Protein AF-A0A821Z1K6-F1 (afdb_monomer)

Structure (mmCIF, N/CA/C/O backbone):
data_AF-A0A821Z1K6-F1
#
_entry.id   AF-A0A821Z1K6-F1
#
loop_
_atom_site.group_PDB
_atom_site.id
_atom_site.type_symbol
_atom_site.label_atom_id
_atom_site.label_alt_id
_atom_site.label_comp_id
_atom_site.label_asym_id
_atom_site.label_entity_id
_atom_site.label_seq_id
_atom_site.pdbx_PDB_ins_code
_atom_site.Cartn_x
_atom_site.Cartn_y
_at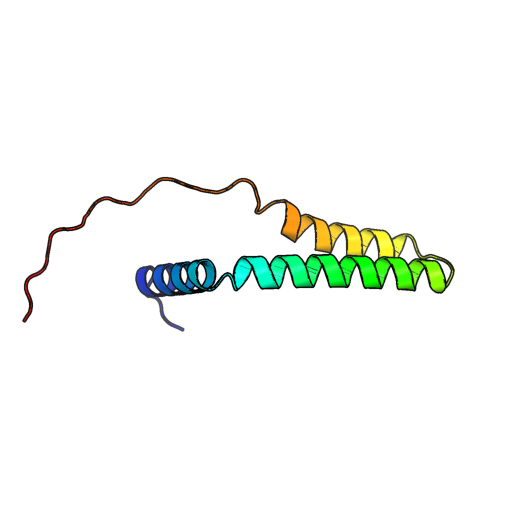om_site.Cartn_z
_atom_site.occupancy
_atom_site.B_iso_or_equiv
_atom_site.auth_seq_id
_atom_site.auth_comp_id
_atom_site.auth_asym_id
_atom_site.auth_atom_id
_atom_site.pdbx_PDB_model_num
ATOM 1 N N . ARG A 1 1 ? 23.792 3.420 -7.599 1.00 56.34 1 ARG A N 1
ATOM 2 C CA . ARG A 1 1 ? 22.529 4.135 -7.916 1.00 56.34 1 ARG A CA 1
ATOM 3 C C . ARG A 1 1 ? 22.684 4.726 -9.308 1.00 56.34 1 ARG A C 1
ATOM 5 O O . ARG A 1 1 ? 23.680 5.406 -9.514 1.00 56.34 1 ARG A O 1
ATOM 12 N N . THR A 1 2 ? 21.789 4.421 -10.251 1.00 80.50 2 THR A N 1
ATOM 13 C CA . THR A 1 2 ? 21.849 5.047 -11.583 1.00 80.50 2 THR A CA 1
ATOM 14 C C . THR A 1 2 ? 21.430 6.517 -11.490 1.00 80.50 2 THR A C 1
ATOM 16 O O . THR A 1 2 ? 20.519 6.843 -10.725 1.00 80.50 2 THR A O 1
ATOM 19 N N . GLN A 1 3 ? 22.132 7.396 -12.208 1.00 86.56 3 GLN A N 1
ATOM 20 C CA . GLN A 1 3 ? 21.791 8.821 -12.332 1.00 86.56 3 GLN A CA 1
ATOM 21 C C . GLN A 1 3 ? 20.974 9.107 -13.596 1.00 86.56 3 GLN A C 1
ATOM 23 O O . GLN A 1 3 ? 20.491 10.221 -13.774 1.00 86.56 3 GLN A O 1
ATOM 28 N N . ASP A 1 4 ? 20.796 8.096 -14.447 1.00 91.81 4 ASP A N 1
ATOM 29 C CA . ASP A 1 4 ? 20.050 8.215 -15.690 1.00 91.81 4 ASP A CA 1
ATOM 30 C C . ASP A 1 4 ? 18.554 8.403 -15.395 1.00 91.81 4 ASP A C 1
ATOM 32 O O . ASP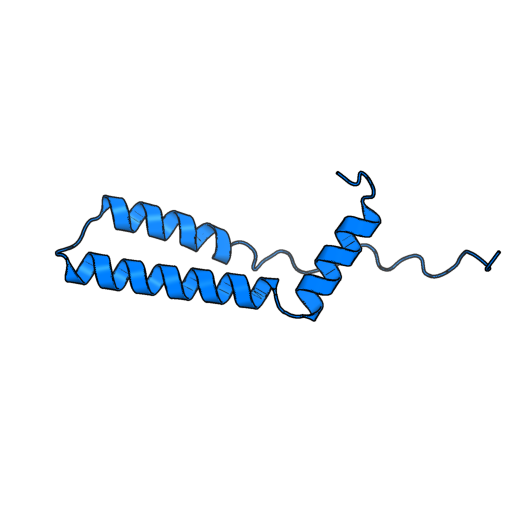 A 1 4 ? 17.912 7.585 -14.727 1.00 91.81 4 ASP A O 1
ATOM 36 N N . VAL A 1 5 ? 18.016 9.537 -15.839 1.00 90.88 5 VAL A N 1
ATOM 37 C CA . VAL A 1 5 ? 16.613 9.911 -15.651 1.00 90.88 5 VAL A CA 1
ATOM 38 C C . VAL A 1 5 ? 15.703 9.147 -16.607 1.00 90.88 5 VAL A C 1
ATOM 40 O O . VAL A 1 5 ? 14.629 8.719 -16.185 1.00 90.88 5 VAL A O 1
ATOM 43 N N . GLU A 1 6 ? 16.149 8.894 -17.833 1.00 91.44 6 GLU A N 1
ATOM 44 C CA . GLU A 1 6 ? 15.352 8.212 -18.852 1.00 91.44 6 GLU A CA 1
ATOM 45 C C . GLU A 1 6 ? 15.206 6.728 -18.535 1.00 91.44 6 GLU A C 1
ATOM 47 O O . GLU A 1 6 ? 14.109 6.177 -18.624 1.00 91.44 6 GLU A O 1
ATOM 52 N N . LEU A 1 7 ? 16.257 6.102 -18.000 1.00 92.69 7 LEU A N 1
ATOM 53 C CA . LEU A 1 7 ? 16.152 4.733 -17.496 1.00 92.69 7 LEU A CA 1
ATOM 54 C C . LEU A 1 7 ? 15.127 4.608 -16.352 1.00 92.69 7 LEU A C 1
ATOM 56 O O . LEU A 1 7 ? 14.390 3.622 -16.280 1.00 92.69 7 LEU A O 1
ATOM 60 N N . LYS A 1 8 ? 15.048 5.601 -15.453 1.00 90.88 8 LYS A N 1
ATOM 61 C CA . LYS A 1 8 ? 14.027 5.615 -14.388 1.00 90.88 8 LYS A CA 1
ATOM 62 C C . LYS A 1 8 ? 12.624 5.783 -14.967 1.00 90.88 8 LYS A C 1
ATOM 64 O O . LYS A 1 8 ? 11.715 5.095 -14.512 1.00 90.88 8 LYS A O 1
ATOM 69 N N . ARG A 1 9 ? 12.453 6.662 -15.959 1.00 90.94 9 ARG A N 1
ATOM 70 C CA . ARG A 1 9 ? 11.168 6.892 -16.633 1.00 90.94 9 ARG A CA 1
ATOM 71 C C . ARG A 1 9 ? 10.674 5.626 -17.327 1.00 90.94 9 ARG A C 1
ATOM 73 O O . ARG A 1 9 ? 9.530 5.240 -17.121 1.00 90.94 9 ARG A O 1
ATOM 80 N N . TYR A 1 10 ? 11.554 4.940 -18.054 1.00 93.19 10 TYR A N 1
ATOM 81 C CA . TYR A 1 10 ? 11.237 3.672 -18.707 1.00 93.19 10 TYR A CA 1
ATOM 82 C C . TYR A 1 10 ? 10.832 2.588 -17.699 1.00 93.19 10 TYR A C 1
ATOM 84 O O . TYR A 1 10 ? 9.840 1.893 -17.888 1.00 93.19 10 TYR A O 1
ATOM 92 N N . CYS A 1 11 ? 11.541 2.488 -16.570 1.00 92.75 11 CYS A N 1
ATOM 93 C CA . CYS A 1 11 ? 11.165 1.572 -15.493 1.00 92.75 11 CYS A CA 1
ATOM 94 C C . CYS A 1 11 ? 9.755 1.868 -14.950 1.00 92.75 11 CYS A C 1
ATOM 96 O O . CYS A 1 11 ? 8.950 0.954 -14.783 1.00 92.75 11 CYS A O 1
ATOM 98 N N . VAL A 1 12 ? 9.431 3.145 -14.721 1.00 90.75 12 VAL A N 1
ATOM 99 C CA . VAL A 1 12 ? 8.091 3.560 -14.281 1.00 90.75 12 VAL A CA 1
ATOM 100 C C . VAL A 1 12 ? 7.035 3.210 -15.334 1.00 90.75 12 VAL A C 1
ATOM 102 O O . VAL A 1 12 ? 6.006 2.644 -14.979 1.00 90.75 12 VAL A O 1
ATOM 105 N N . GLN A 1 13 ? 7.298 3.459 -16.619 1.00 92.50 13 GLN A N 1
ATOM 106 C CA . GLN A 1 13 ? 6.391 3.082 -17.712 1.00 92.50 13 GLN A CA 1
ATOM 107 C C . GLN A 1 13 ? 6.101 1.577 -17.731 1.00 92.50 13 GLN A C 1
ATOM 109 O O . GLN A 1 13 ? 4.936 1.192 -17.790 1.00 92.50 13 GLN A O 1
ATOM 114 N N . LEU A 1 14 ? 7.125 0.732 -17.586 1.00 95.12 14 LEU A N 1
ATOM 115 C CA . LEU A 1 14 ? 6.940 -0.720 -17.503 1.00 95.12 14 LEU A CA 1
ATOM 116 C C . LEU A 1 14 ? 6.075 -1.125 -16.301 1.00 95.12 14 LEU A C 1
ATOM 118 O O . LEU A 1 14 ? 5.211 -1.989 -16.420 1.00 95.12 14 LEU A O 1
ATOM 122 N N . LEU A 1 15 ? 6.266 -0.492 -15.138 1.00 93.06 15 LEU A N 1
ATOM 123 C CA . LEU A 1 15 ? 5.440 -0.758 -13.954 1.00 93.06 15 LEU A CA 1
ATOM 124 C C . LEU A 1 15 ? 3.974 -0.357 -14.160 1.00 93.06 15 LEU A C 1
ATOM 126 O O . LEU A 1 15 ? 3.086 -1.016 -13.614 1.00 93.06 15 LEU A O 1
ATOM 130 N N . HIS A 1 16 ? 3.714 0.697 -14.936 1.00 89.88 16 HIS A N 1
ATOM 131 C CA . HIS A 1 16 ? 2.361 1.077 -15.338 1.00 89.88 16 HIS A CA 1
ATOM 132 C C . HIS A 1 16 ? 1.761 0.083 -16.336 1.00 89.88 16 HIS A C 1
ATOM 134 O O . HIS A 1 16 ? 0.630 -0.348 -16.133 1.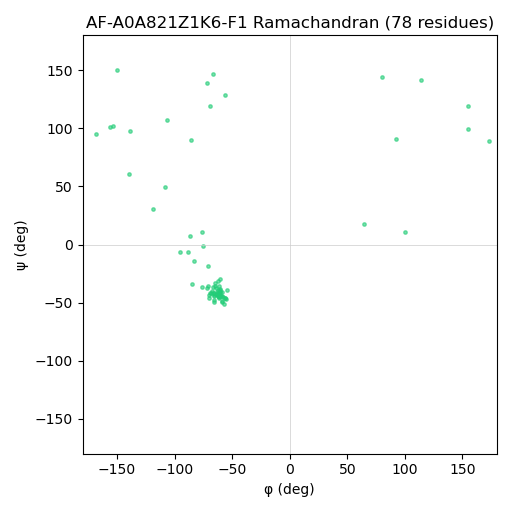00 89.88 16 HIS A O 1
ATOM 140 N N . GLU A 1 17 ? 2.512 -0.328 -17.360 1.00 92.12 17 GLU A N 1
ATOM 141 C CA . GLU A 1 17 ? 2.056 -1.292 -18.372 1.00 92.12 17 GLU A CA 1
ATOM 142 C C . GLU A 1 17 ? 1.715 -2.655 -17.755 1.00 92.12 17 GLU A C 1
ATOM 144 O O . GLU A 1 17 ? 0.675 -3.239 -18.055 1.00 92.12 17 GLU A O 1
ATOM 149 N N . PHE A 1 18 ? 2.531 -3.130 -16.810 1.00 95.00 18 PHE A N 1
ATOM 150 C CA . PHE A 1 18 ? 2.245 -4.350 -16.052 1.00 95.00 18 PHE A CA 1
ATOM 151 C C . PHE A 1 18 ? 1.170 -4.172 -14.971 1.00 95.00 18 PHE A C 1
ATOM 153 O O . PHE A 1 18 ? 0.874 -5.123 -14.247 1.00 95.00 18 PHE A O 1
ATOM 160 N N . GLY A 1 19 ? 0.619 -2.968 -14.798 1.00 90.88 19 GLY A N 1
ATOM 161 C CA . GLY A 1 19 ? -0.376 -2.670 -13.767 1.00 90.88 19 GLY A CA 1
ATOM 162 C C . GLY A 1 19 ? 0.150 -2.818 -12.337 1.00 90.88 19 GLY A C 1
ATOM 163 O O . GLY A 1 19 ? -0.636 -2.908 -11.399 1.00 90.88 19 GLY A O 1
ATOM 164 N N . SER A 1 20 ? 1.472 -2.844 -12.138 1.00 92.06 20 SER A N 1
ATOM 165 C CA . SER A 1 20 ? 2.094 -3.071 -10.827 1.00 92.06 20 SER A CA 1
ATOM 166 C C . SER A 1 20 ? 1.787 -1.941 -9.844 1.00 92.06 20 SER A C 1
ATOM 168 O O . SER A 1 20 ? 1.592 -2.195 -8.654 1.00 92.06 20 SER A O 1
ATOM 170 N N . ILE A 1 21 ? 1.704 -0.701 -10.339 1.00 90.75 21 ILE A N 1
ATOM 171 C CA . ILE A 1 21 ? 1.325 0.463 -9.527 1.00 90.75 21 ILE A CA 1
ATOM 172 C C . ILE A 1 21 ? -0.128 0.340 -9.052 1.00 90.75 21 ILE A C 1
ATOM 174 O O . ILE A 1 21 ? -0.392 0.466 -7.857 1.00 90.75 21 ILE A O 1
ATOM 178 N N . GLU A 1 22 ? -1.049 0.011 -9.960 1.00 90.44 22 GLU A N 1
ATOM 179 C CA . GLU A 1 22 ? -2.473 -0.148 -9.638 1.00 90.44 22 GLU A CA 1
ATOM 180 C C . GLU A 1 22 ? -2.716 -1.338 -8.702 1.00 90.44 22 GLU A C 1
ATOM 182 O O . GLU A 1 22 ? -3.403 -1.216 -7.690 1.00 90.44 22 GLU A O 1
ATOM 187 N N . TYR A 1 23 ? -2.076 -2.477 -8.973 1.00 94.12 23 TYR A N 1
ATOM 188 C CA . TYR A 1 23 ? -2.129 -3.645 -8.098 1.00 94.12 23 TYR A CA 1
ATOM 189 C C . TYR A 1 23 ? -1.663 -3.306 -6.676 1.00 94.12 23 TYR A C 1
ATOM 191 O O . TYR A 1 23 ? -2.327 -3.658 -5.699 1.00 94.12 23 TYR A O 1
ATOM 199 N N . THR A 1 24 ? -0.540 -2.593 -6.552 1.00 92.81 24 THR A N 1
ATOM 200 C CA . THR A 1 24 ? 0.005 -2.193 -5.248 1.00 92.81 24 THR A CA 1
ATOM 201 C C . THR A 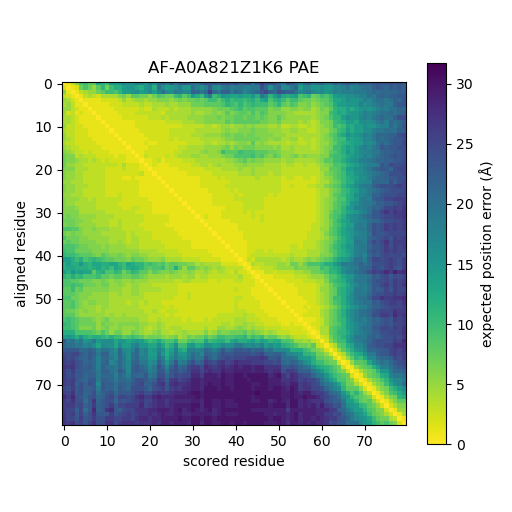1 24 ? -0.947 -1.240 -4.527 1.00 92.81 24 THR A C 1
ATOM 203 O O . THR A 1 24 ? -1.211 -1.430 -3.340 1.00 92.81 24 THR A O 1
ATOM 206 N N . ARG A 1 25 ? -1.532 -0.267 -5.238 1.00 91.06 25 ARG A N 1
ATOM 207 C CA . ARG A 1 25 ? -2.553 0.642 -4.697 1.00 91.06 25 ARG A CA 1
ATOM 208 C C . ARG A 1 25 ? -3.749 -0.134 -4.149 1.00 91.06 25 ARG A C 1
ATOM 210 O O . ARG A 1 25 ? -4.127 0.052 -2.991 1.00 91.06 25 ARG A O 1
ATOM 217 N N . GLN A 1 26 ? -4.314 -1.041 -4.943 1.00 92.06 26 GLN A N 1
ATOM 218 C CA . GLN A 1 26 ? -5.461 -1.842 -4.526 1.00 92.06 26 GLN A CA 1
ATOM 219 C C . GLN A 1 26 ? -5.129 -2.735 -3.323 1.00 92.06 26 GLN A C 1
ATOM 221 O O . GLN A 1 26 ? -5.945 -2.868 -2.408 1.00 92.06 26 GLN A O 1
ATOM 226 N N . ALA A 1 27 ? -3.925 -3.314 -3.286 1.00 94.38 27 ALA A N 1
ATOM 227 C CA . ALA A 1 27 ? -3.450 -4.089 -2.147 1.00 94.38 27 ALA A CA 1
ATOM 228 C C . ALA A 1 27 ? -3.366 -3.232 -0.872 1.00 94.38 27 ALA A C 1
ATOM 230 O O . ALA A 1 27 ? -3.868 -3.652 0.170 1.00 94.38 27 ALA A O 1
ATOM 231 N N . CYS A 1 28 ? -2.819 -2.015 -0.952 1.00 93.25 28 CYS A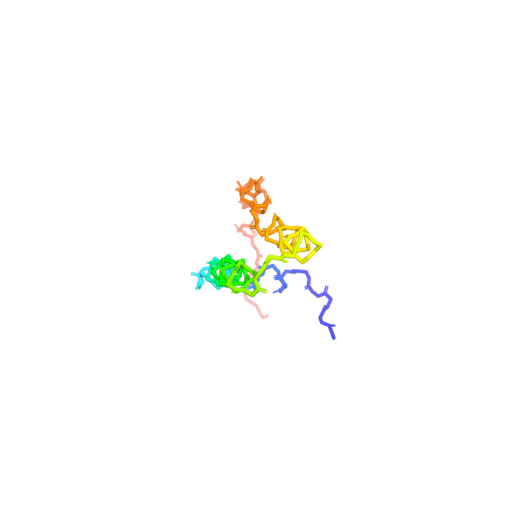 N 1
ATOM 232 C CA . CYS A 1 28 ? -2.772 -1.075 0.171 1.00 93.25 28 CYS A CA 1
ATOM 233 C C . CYS A 1 28 ? -4.173 -0.691 0.673 1.00 93.25 28 CYS A C 1
ATOM 235 O O . CYS A 1 28 ? -4.408 -0.707 1.879 1.00 93.25 28 CYS A O 1
ATOM 237 N N . ILE A 1 29 ? -5.125 -0.419 -0.226 1.00 91.69 29 ILE A N 1
ATOM 238 C CA . ILE A 1 29 ? -6.520 -0.113 0.143 1.00 91.69 29 ILE A CA 1
ATOM 239 C C . ILE A 1 29 ? -7.170 -1.304 0.860 1.00 91.69 29 ILE A C 1
ATOM 241 O O . ILE A 1 29 ? -7.838 -1.136 1.881 1.00 91.69 29 ILE A O 1
ATOM 245 N N . ASN A 1 30 ? -6.963 -2.519 0.349 1.00 94.38 30 ASN A N 1
ATOM 246 C CA . ASN A 1 30 ? -7.514 -3.734 0.948 1.00 94.38 30 ASN A CA 1
ATOM 247 C C . ASN A 1 30 ? -6.902 -4.029 2.322 1.00 94.38 30 ASN A C 1
ATOM 249 O O . ASN A 1 30 ? -7.608 -4.498 3.213 1.00 94.38 30 ASN A O 1
ATOM 253 N N . LEU A 1 31 ? -5.606 -3.762 2.503 1.00 95.94 31 LEU A N 1
ATOM 254 C CA . LEU A 1 31 ? -4.948 -3.858 3.806 1.00 95.94 31 LEU A CA 1
ATOM 255 C C . LEU A 1 31 ? -5.492 -2.807 4.776 1.00 95.94 31 LEU A C 1
ATOM 257 O O . LEU A 1 31 ? -5.807 -3.149 5.909 1.00 95.94 31 LEU A O 1
ATOM 261 N N . GLY A 1 32 ? -5.686 -1.563 4.328 1.00 93.94 32 GLY A N 1
ATOM 262 C CA . GLY A 1 32 ? -6.294 -0.510 5.144 1.0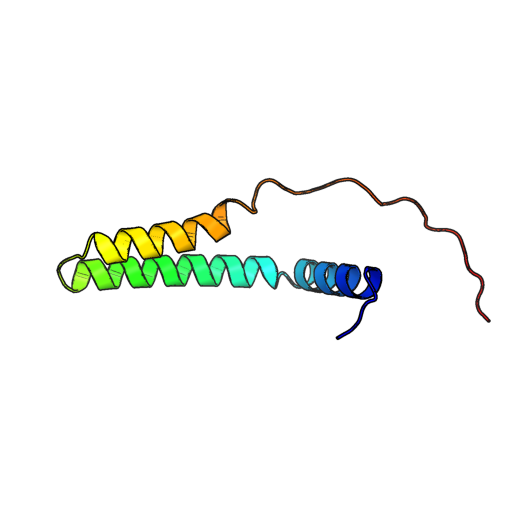0 93.94 32 GLY A CA 1
ATOM 263 C C . GLY A 1 32 ? -7.670 -0.913 5.679 1.00 93.94 32 GLY A C 1
ATOM 264 O O . GLY A 1 32 ? -7.914 -0.804 6.877 1.00 93.94 32 GLY A O 1
ATOM 265 N N . LYS A 1 33 ? -8.537 -1.468 4.820 1.00 94.50 33 LYS A N 1
ATOM 266 C CA . LYS A 1 33 ? -9.854 -1.994 5.226 1.00 94.50 33 LYS A CA 1
ATOM 267 C C . LYS A 1 33 ? -9.747 -3.097 6.279 1.00 94.50 33 LYS A C 1
ATOM 269 O O . LYS A 1 33 ? -10.406 -3.005 7.304 1.00 94.50 33 LYS A O 1
ATOM 274 N N . GLN A 1 34 ? -8.877 -4.084 6.058 1.00 96.56 34 GLN A N 1
ATOM 275 C CA . GLN A 1 34 ? -8.658 -5.170 7.021 1.00 96.56 34 GLN A CA 1
ATOM 276 C C . GLN A 1 34 ? -8.201 -4.644 8.385 1.00 96.56 34 GLN A C 1
ATOM 278 O O . GLN A 1 34 ? -8.677 -5.112 9.414 1.00 96.56 34 GLN A O 1
ATOM 283 N N . VAL A 1 35 ? -7.319 -3.641 8.397 1.00 95.62 35 VAL A N 1
ATOM 284 C CA . VAL A 1 35 ? -6.861 -3.018 9.642 1.00 95.62 35 VAL A CA 1
ATOM 285 C C . VAL A 1 35 ? -8.006 -2.285 10.348 1.00 95.62 35 VAL A C 1
ATOM 287 O O . VAL A 1 35 ? -8.131 -2.406 11.563 1.00 95.62 35 VAL A O 1
ATOM 290 N N . PHE A 1 36 ? -8.868 -1.562 9.626 1.00 94.75 36 PHE A N 1
ATOM 291 C CA . PHE A 1 36 ? -10.053 -0.936 10.226 1.00 94.75 36 PHE A CA 1
ATOM 292 C C . PHE A 1 36 ? -11.014 -1.965 10.828 1.00 94.75 36 PHE A C 1
ATOM 294 O O . PHE A 1 36 ? -11.465 -1.780 11.959 1.00 94.75 36 PHE A O 1
ATOM 301 N N . ASP A 1 37 ? -11.283 -3.057 10.110 1.00 95.50 37 ASP A N 1
ATOM 302 C CA . ASP A 1 37 ? -12.142 -4.141 10.591 1.00 95.50 37 ASP A CA 1
ATOM 303 C C . ASP A 1 37 ? -11.569 -4.772 11.874 1.00 95.50 37 ASP A C 1
ATOM 305 O O . ASP A 1 37 ? -12.300 -5.029 12.834 1.00 95.50 37 ASP A O 1
ATOM 309 N N . GLU A 1 38 ? -10.248 -4.966 11.935 1.00 96.31 38 GLU A N 1
ATOM 310 C CA . GLU A 1 38 ? -9.563 -5.510 13.110 1.00 96.31 38 GLU A CA 1
ATOM 311 C C . GLU A 1 38 ? -9.580 -4.535 14.297 1.00 96.31 38 GLU A C 1
ATOM 313 O O . GLU A 1 38 ? -9.862 -4.940 15.427 1.00 96.31 38 GLU A O 1
ATOM 318 N N . ILE A 1 39 ? -9.362 -3.237 14.057 1.00 94.38 39 ILE A N 1
ATOM 319 C CA . ILE A 1 39 ? -9.467 -2.210 15.103 1.00 94.38 39 ILE A CA 1
ATOM 320 C C . ILE A 1 39 ? -10.882 -2.193 15.692 1.00 94.38 39 ILE A C 1
ATOM 322 O O . ILE A 1 39 ? -11.035 -2.174 16.916 1.00 94.38 39 ILE A O 1
ATOM 326 N N . GLN A 1 40 ? -11.916 -2.250 14.847 1.00 93.75 40 GLN A N 1
ATOM 327 C CA . GLN A 1 40 ? -13.305 -2.305 15.303 1.00 93.75 40 GLN A CA 1
ATOM 328 C C . GLN A 1 40 ? -13.592 -3.579 16.105 1.00 93.75 40 GLN A C 1
ATOM 330 O O . GLN A 1 40 ? -14.213 -3.506 17.168 1.00 93.75 40 GLN A O 1
ATOM 335 N N . ALA A 1 41 ? -13.097 -4.733 15.650 1.00 94.88 41 ALA A N 1
ATOM 336 C CA . ALA A 1 41 ? -13.267 -6.007 16.344 1.00 94.88 41 ALA A CA 1
ATOM 337 C C . ALA A 1 41 ? -12.611 -6.031 17.738 1.00 94.88 41 ALA A C 1
ATOM 339 O O . ALA A 1 41 ? -13.122 -6.683 18.648 1.00 94.88 41 ALA A O 1
ATOM 340 N N . LEU A 1 42 ? -11.509 -5.299 17.929 1.00 94.31 42 LEU A N 1
ATOM 341 C CA . LEU A 1 42 ? -10.766 -5.222 19.193 1.00 94.31 42 LEU A CA 1
ATOM 342 C C . LEU A 1 42 ? -11.288 -4.150 20.169 1.00 94.31 42 LEU A C 1
ATOM 344 O O . LEU A 1 42 ? -10.683 -3.932 21.219 1.00 94.31 42 LEU A O 1
ATOM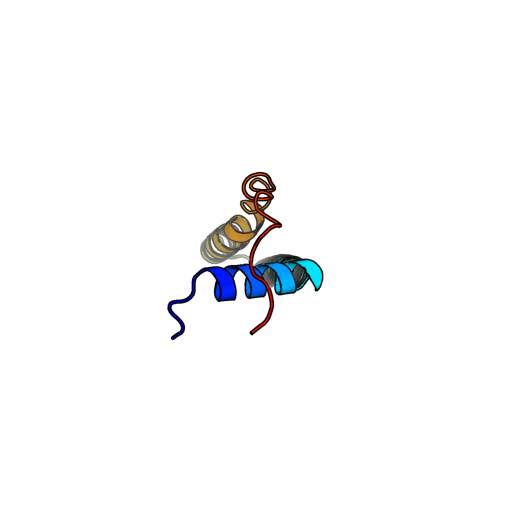 348 N N . GLY A 1 43 ? -12.418 -3.505 19.862 1.00 90.50 43 GLY A N 1
ATOM 349 C CA . GLY A 1 43 ? -13.045 -2.502 20.730 1.00 90.50 43 GLY A CA 1
ATOM 350 C C . GLY A 1 43 ? -12.774 -1.048 20.338 1.00 90.50 43 GLY A C 1
ATOM 351 O O . GLY A 1 43 ? -13.135 -0.148 21.095 1.00 90.50 43 GLY A O 1
ATOM 352 N N . GLY A 1 44 ? -12.198 -0.816 19.156 1.00 90.81 44 GLY A N 1
ATOM 353 C CA . GLY A 1 44 ? -12.010 0.508 18.570 1.00 90.81 44 GLY A CA 1
ATOM 354 C C . GLY A 1 44 ? -10.804 1.266 19.128 1.00 90.81 44 GLY A C 1
ATOM 355 O O . GLY A 1 44 ? -10.471 1.194 20.312 1.00 90.81 44 GLY A O 1
ATOM 356 N N . ASN A 1 45 ? -10.134 2.027 18.262 1.00 94.31 45 ASN A N 1
ATOM 357 C CA . ASN A 1 45 ? -9.051 2.921 18.659 1.00 94.31 45 ASN A CA 1
ATOM 358 C C . ASN A 1 45 ? -8.935 4.085 17.672 1.00 94.31 45 ASN A C 1
ATOM 360 O O . ASN A 1 45 ? -8.325 3.959 16.610 1.00 94.31 45 ASN A O 1
ATOM 364 N N . SER A 1 46 ? -9.449 5.246 18.075 1.00 92.38 46 SER A N 1
ATOM 365 C CA . SER A 1 46 ? -9.481 6.455 17.246 1.00 92.38 46 SER A CA 1
ATOM 366 C C . SER A 1 46 ? -8.095 6.960 16.831 1.00 92.38 46 SER A C 1
ATOM 368 O O . SER A 1 46 ? -7.945 7.539 15.758 1.00 92.38 46 SER A O 1
ATOM 370 N N . TYR A 1 47 ? -7.053 6.734 17.636 1.00 93.00 47 TYR A N 1
ATOM 371 C CA . TYR A 1 47 ? -5.690 7.116 17.261 1.00 93.00 47 TYR A CA 1
ATOM 372 C C . TYR A 1 47 ? -5.154 6.231 16.135 1.00 93.00 47 TYR A C 1
ATOM 374 O O . TYR A 1 47 ? -4.557 6.745 15.190 1.00 93.00 47 TYR A O 1
ATOM 382 N N . LEU A 1 48 ? -5.384 4.918 16.216 1.00 92.38 48 LEU A N 1
ATOM 383 C CA . LEU A 1 48 ? -4.973 3.984 15.167 1.00 92.38 48 LEU A CA 1
ATOM 384 C C . LEU A 1 48 ? -5.781 4.197 13.889 1.00 92.38 48 LEU A C 1
ATOM 386 O O . LEU A 1 48 ? -5.195 4.241 12.812 1.00 92.38 48 LEU A O 1
ATOM 390 N N . GLU A 1 49 ? -7.089 4.416 14.008 1.00 93.94 49 GLU A N 1
ATOM 391 C CA . GLU A 1 49 ? -7.960 4.735 12.875 1.00 93.94 49 GLU A CA 1
ATOM 392 C C . GLU A 1 49 ? -7.468 5.973 12.117 1.00 93.94 49 GLU A C 1
ATOM 394 O O . GLU A 1 49 ? -7.326 5.926 10.899 1.00 93.94 49 GLU A O 1
ATOM 399 N N . ASN A 1 50 ? -7.111 7.049 12.824 1.00 94.50 50 ASN A N 1
ATOM 400 C CA . ASN A 1 50 ? -6.597 8.272 12.200 1.00 94.50 50 ASN A CA 1
ATOM 401 C C . ASN A 1 50 ? -5.261 8.060 11.470 1.00 94.50 50 ASN A C 1
ATOM 403 O O . ASN A 1 50 ? -5.037 8.639 10.404 1.00 94.50 50 ASN A O 1
ATOM 407 N N . ILE A 1 51 ? -4.369 7.229 12.021 1.00 94.00 51 ILE A N 1
ATOM 408 C CA . ILE A 1 51 ? -3.095 6.893 11.369 1.00 94.00 51 ILE A CA 1
ATOM 409 C C . ILE A 1 51 ? -3.363 6.103 10.088 1.00 94.00 51 ILE A C 1
ATOM 411 O O . ILE A 1 51 ? -2.843 6.455 9.031 1.00 94.00 51 ILE A O 1
ATOM 415 N N . VAL A 1 52 ? -4.190 5.061 10.166 1.00 93.25 52 VAL A N 1
ATOM 416 C CA . VAL A 1 52 ? -4.517 4.209 9.015 1.00 93.25 52 VAL A CA 1
ATOM 417 C C . VAL A 1 52 ? -5.231 5.021 7.936 1.00 93.25 52 VAL A C 1
ATOM 419 O O . VAL A 1 52 ? -4.880 4.905 6.765 1.00 93.25 52 VAL A O 1
ATOM 422 N N . GLN A 1 53 ? -6.146 5.910 8.324 1.00 92.69 53 GLN A N 1
ATOM 423 C CA . GLN A 1 53 ? -6.827 6.828 7.415 1.00 92.69 53 GLN A CA 1
ATOM 424 C C . GLN A 1 53 ? -5.827 7.722 6.670 1.00 92.69 53 GLN A C 1
ATOM 426 O O . GLN A 1 53 ? -5.842 7.767 5.442 1.00 92.69 53 GLN A O 1
ATOM 431 N N . SER A 1 54 ? -4.895 8.347 7.397 1.00 92.19 54 SER A N 1
ATOM 432 C CA . SER A 1 54 ? -3.861 9.207 6.803 1.00 92.19 54 SER A CA 1
ATOM 433 C C . SER A 1 54 ? -2.975 8.439 5.812 1.00 92.19 54 SER A C 1
ATOM 435 O O . SER A 1 54 ? -2.607 8.960 4.761 1.00 92.19 54 SER A O 1
ATOM 437 N N . LEU A 1 55 ? -2.639 7.181 6.124 1.00 91.06 55 LEU A N 1
ATOM 438 C CA . LEU A 1 55 ? -1.855 6.319 5.236 1.00 91.06 55 LEU A CA 1
ATOM 439 C C . LEU A 1 55 ? -2.627 5.940 3.970 1.00 91.06 55 LEU A C 1
ATOM 441 O O . LEU A 1 55 ? -2.050 5.923 2.887 1.00 91.06 55 LEU A O 1
ATOM 445 N N . VAL A 1 56 ? -3.922 5.649 4.090 1.00 90.06 56 VAL A N 1
ATOM 446 C CA . VAL A 1 56 ? -4.780 5.281 2.957 1.00 90.06 56 VAL A CA 1
ATOM 447 C C . VAL A 1 56 ? -5.048 6.483 2.042 1.00 90.06 56 VAL A C 1
ATOM 449 O O . VAL A 1 56 ? -5.091 6.317 0.822 1.00 90.06 56 VAL A O 1
ATOM 452 N N . GLU A 1 57 ? -5.173 7.691 2.592 1.00 89.00 57 GLU A N 1
ATOM 453 C CA . GLU A 1 57 ? -5.370 8.933 1.828 1.00 89.00 57 GLU A CA 1
ATOM 454 C C . GLU A 1 57 ? -4.210 9.240 0.872 1.00 89.00 57 GLU A C 1
ATOM 456 O O . GLU A 1 57 ? -4.451 9.686 -0.251 1.00 89.00 57 GLU A O 1
ATOM 461 N N . ILE A 1 58 ? -2.967 8.919 1.256 1.00 88.50 58 ILE A N 1
ATOM 462 C CA . ILE A 1 58 ? -1.787 9.084 0.387 1.00 88.50 58 ILE A CA 1
ATOM 463 C C . ILE A 1 58 ? -1.981 8.356 -0.951 1.00 88.50 58 ILE A C 1
ATOM 465 O O . ILE A 1 58 ? -1.647 8.898 -1.999 1.00 88.50 58 ILE A O 1
ATOM 469 N N . PHE A 1 59 ? -2.588 7.168 -0.938 1.00 81.62 59 PHE A N 1
ATOM 470 C CA . PHE A 1 59 ? -2.795 6.361 -2.144 1.00 81.62 59 PHE A CA 1
ATOM 471 C C . PHE A 1 59 ? -4.031 6.763 -2.966 1.00 81.62 59 PHE A C 1
ATOM 473 O O . PHE A 1 59 ? -4.156 6.333 -4.113 1.00 81.62 59 PHE A O 1
ATOM 480 N N . HIS A 1 60 ? -4.941 7.570 -2.408 1.00 76.25 60 HIS A N 1
ATOM 481 C CA . HIS A 1 60 ? -6.128 8.067 -3.118 1.00 76.25 60 HIS A CA 1
ATOM 482 C C . HIS A 1 60 ? -5.831 9.334 -3.933 1.00 76.25 60 HIS A C 1
ATOM 484 O O . HIS A 1 60 ? -6.384 9.503 -5.024 1.00 76.25 60 HIS A O 1
ATOM 490 N N . ASN A 1 61 ? -4.932 10.191 -3.439 1.00 65.75 61 ASN A N 1
ATOM 491 C CA . ASN A 1 61 ? -4.610 11.487 -4.048 1.00 65.75 61 ASN A CA 1
ATOM 492 C C . ASN A 1 61 ? -3.828 11.383 -5.372 1.00 65.75 61 ASN A C 1
ATOM 494 O O . ASN A 1 61 ? -3.863 12.308 -6.177 1.00 65.75 61 ASN A O 1
ATOM 498 N N . ASP A 1 62 ? -3.203 10.240 -5.656 1.00 61.22 62 ASP A N 1
ATOM 499 C CA . ASP A 1 62 ? -2.461 9.987 -6.903 1.00 61.22 62 ASP A CA 1
ATOM 500 C C . ASP A 1 62 ? -3.373 9.706 -8.120 1.00 61.22 62 ASP A C 1
ATOM 502 O O . ASP A 1 62 ? -2.921 9.210 -9.152 1.00 61.22 62 ASP A O 1
ATOM 506 N N . SER A 1 63 ? -4.683 9.933 -8.007 1.00 53.81 63 SER A N 1
ATOM 507 C CA . SER A 1 63 ? -5.656 9.671 -9.079 1.00 53.81 63 SER A CA 1
ATOM 508 C C . SER A 1 63 ? -5.846 10.856 -10.040 1.00 53.81 63 SER A C 1
ATOM 510 O O . SER A 1 63 ? -6.518 10.689 -11.052 1.00 53.81 63 SER A O 1
ATOM 512 N N . ASP A 1 64 ? -5.244 12.021 -9.759 1.00 48.44 64 ASP A N 1
ATOM 513 C CA . ASP A 1 64 ? -5.474 13.280 -10.497 1.00 48.44 64 ASP A CA 1
ATOM 514 C C . ASP A 1 64 ? -4.213 13.852 -11.178 1.00 48.44 64 ASP A C 1
ATOM 516 O O . ASP A 1 64 ? -4.024 15.057 -11.322 1.00 48.44 64 ASP A O 1
ATOM 520 N N . SER A 1 65 ? -3.279 12.998 -11.593 1.00 42.28 65 SER A N 1
ATOM 521 C CA . SER A 1 65 ? -2.118 13.432 -12.387 1.00 42.28 65 SER A CA 1
ATOM 522 C C . SER A 1 65 ? -1.815 12.431 -13.489 1.00 42.28 65 SER A C 1
ATOM 524 O O . SER A 1 65 ? -0.753 11.819 -13.554 1.00 42.28 65 SER A O 1
ATOM 526 N N . GLY A 1 66 ? -2.808 12.260 -14.358 1.00 44.16 66 GLY A N 1
ATOM 527 C CA . GLY A 1 66 ? -2.663 11.608 -15.647 1.00 44.16 66 GLY A CA 1
ATOM 528 C C . GLY A 1 66 ? -2.707 12.626 -16.785 1.00 44.16 66 GLY A C 1
ATOM 529 O O . GLY A 1 66 ? -3.794 13.055 -17.162 1.00 44.16 66 GLY A O 1
ATOM 530 N N . ASN A 1 67 ? -1.530 12.864 -17.378 1.00 40.03 67 ASN A N 1
ATOM 531 C CA . ASN A 1 67 ? -1.258 13.047 -18.817 1.00 40.03 67 ASN A CA 1
ATOM 532 C C . ASN A 1 67 ? -0.768 14.422 -19.332 1.00 40.03 67 ASN A C 1
ATOM 534 O O . ASN A 1 67 ? -1.264 15.477 -18.960 1.00 40.03 67 ASN A O 1
ATOM 538 N N . GLU A 1 68 ? 0.156 14.296 -20.301 1.00 46.81 68 GLU A N 1
ATOM 539 C CA . GLU A 1 68 ? 0.584 15.232 -21.362 1.00 46.81 68 GLU A CA 1
ATOM 540 C C . GLU A 1 68 ? 1.773 16.175 -21.105 1.00 46.81 68 GLU A C 1
ATOM 542 O O . GLU A 1 68 ? 1.611 17.315 -20.683 1.00 46.81 68 GLU A O 1
ATOM 547 N N . GLN A 1 69 ? 2.960 15.665 -21.472 1.00 41.88 69 GLN A N 1
ATOM 548 C CA . GLN A 1 69 ? 4.152 16.292 -22.092 1.00 41.88 69 GLN A CA 1
ATOM 549 C C . GLN A 1 69 ? 5.324 15.382 -21.674 1.00 41.88 69 GLN A C 1
ATOM 551 O O . GLN A 1 69 ? 5.648 15.282 -20.499 1.00 41.88 69 GLN A O 1
ATOM 556 N N . ASP A 1 70 ? 5.818 14.452 -22.494 1.00 43.12 70 ASP A N 1
ATOM 557 C CA . ASP A 1 70 ? 6.568 14.710 -23.719 1.00 43.12 70 ASP A CA 1
ATOM 558 C C . ASP A 1 70 ? 6.450 13.496 -24.671 1.00 43.12 70 ASP A C 1
ATOM 560 O O . ASP A 1 70 ? 7.115 12.474 -24.493 1.00 43.12 70 ASP A O 1
ATOM 564 N N . MET A 1 71 ? 5.585 13.588 -25.686 1.00 45.03 71 MET A N 1
ATOM 565 C CA . MET A 1 71 ? 5.604 12.712 -26.873 1.00 45.03 71 MET A CA 1
ATOM 566 C C . MET A 1 71 ? 6.094 13.500 -28.096 1.00 45.03 71 MET A C 1
ATOM 568 O O . MET A 1 71 ? 5.490 13.495 -29.162 1.00 45.03 71 MET A O 1
ATOM 572 N N . GLU A 1 72 ? 7.209 14.196 -27.934 1.00 44.31 72 GLU A N 1
ATOM 573 C CA . GLU A 1 72 ? 7.994 14.771 -29.023 1.00 44.31 72 GLU A CA 1
ATOM 574 C C . GLU A 1 72 ? 9.434 14.483 -28.587 1.00 44.31 72 GLU A C 1
ATOM 576 O O . GLU A 1 72 ? 9.928 15.032 -27.610 1.00 44.31 72 GLU A O 1
ATOM 581 N N . ASN A 1 73 ? 10.091 13.434 -29.066 1.00 45.16 73 ASN A N 1
ATOM 582 C CA . ASN A 1 73 ? 10.829 13.468 -30.315 1.00 45.16 73 ASN A CA 1
ATOM 583 C C . ASN A 1 73 ? 11.213 12.026 -30.690 1.00 45.16 73 ASN A C 1
ATOM 585 O O . ASN A 1 73 ? 12.230 11.498 -30.240 1.00 45.16 73 ASN A O 1
ATOM 589 N N . ASN A 1 74 ? 10.3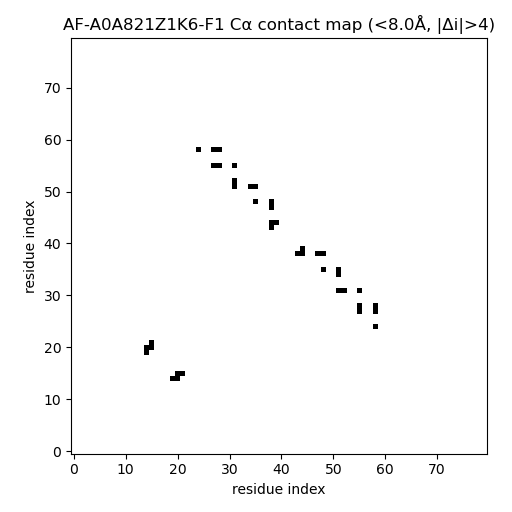99 11.390 -31.526 1.00 49.97 74 ASN A N 1
ATOM 590 C CA . ASN A 1 74 ? 10.826 10.238 -32.308 1.00 49.97 74 ASN A CA 1
ATOM 591 C C . ASN A 1 74 ? 11.472 10.777 -33.592 1.00 49.97 74 ASN A C 1
ATOM 593 O O . ASN A 1 74 ? 10.739 11.059 -34.527 1.00 49.97 74 ASN A O 1
ATOM 597 N N . ASP A 1 75 ? 12.790 11.028 -33.586 1.00 54.47 75 ASP A N 1
ATOM 598 C CA . ASP A 1 75 ? 13.658 11.025 -34.786 1.00 54.47 75 ASP A CA 1
ATOM 599 C C . ASP A 1 75 ? 15.091 11.510 -34.482 1.00 54.47 75 ASP A C 1
ATOM 601 O O . ASP A 1 75 ? 15.421 12.690 -34.611 1.00 54.47 75 ASP A O 1
ATOM 605 N N . LYS A 1 76 ? 15.956 10.564 -34.100 1.00 51.03 76 LYS A N 1
ATOM 606 C CA . LYS A 1 76 ? 17.432 10.497 -34.261 1.00 51.03 76 LYS A CA 1
ATOM 607 C C . LYS A 1 76 ? 17.921 9.595 -33.136 1.00 51.03 76 LYS A C 1
ATOM 609 O O . LYS A 1 76 ? 17.673 9.882 -31.979 1.00 51.03 76 LYS A O 1
ATOM 614 N N . TYR A 1 77 ? 18.556 8.463 -33.401 1.00 50.59 77 TYR A N 1
ATOM 615 C CA . TYR A 1 77 ? 19.835 8.389 -34.094 1.00 50.59 77 TYR A CA 1
ATOM 616 C C . TYR A 1 77 ? 19.988 7.077 -34.887 1.00 50.59 77 TYR A C 1
ATOM 618 O O . TYR A 1 77 ? 19.446 6.050 -34.479 1.00 50.59 77 TYR A O 1
ATOM 626 N N . PRO A 1 78 ? 20.741 7.093 -36.005 1.00 45.91 78 PRO A N 1
ATOM 627 C CA . PRO A 1 78 ? 21.111 5.884 -36.727 1.00 45.91 78 PRO A CA 1
ATOM 628 C C . PRO A 1 78 ? 22.048 5.016 -35.882 1.00 45.91 78 PRO A C 1
ATOM 630 O O . PRO A 1 78 ? 22.874 5.527 -35.124 1.00 45.91 78 PRO A O 1
ATOM 633 N N . ALA A 1 79 ? 21.914 3.704 -36.055 1.00 45.56 79 ALA A N 1
ATOM 634 C CA . ALA A 1 79 ? 22.794 2.711 -35.465 1.00 45.56 79 ALA A CA 1
ATOM 635 C C . ALA A 1 79 ? 24.257 2.966 -35.859 1.00 45.56 79 ALA A C 1
ATOM 637 O O . ALA A 1 79 ? 24.571 3.067 -37.049 1.00 45.56 79 ALA A O 1
ATOM 638 N N . ASN A 1 80 ? 25.134 3.015 -34.858 1.00 46.53 80 ASN A N 1
ATOM 639 C CA . ASN A 1 80 ? 26.507 2.537 -34.977 1.00 46.53 80 ASN A CA 1
ATOM 640 C C . ASN A 1 80 ? 26.969 1.981 -33.630 1.00 46.53 80 ASN A C 1
ATOM 642 O O . ASN A 1 80 ? 26.995 2.773 -32.661 1.00 46.53 80 ASN A O 1
#

Sequence (80 aa):
RTQDVELKRYCVQLLHEFGSIEYTRQACINLGKQVFDEIQALGGNSYLENIVQSLVEIFHNDSDSGNEQDMENNDKYPAN

InterPro domains:
  IPR008949 Isoprenoid synthase domain superfamily [G3DSA:1.10.600.10] (1-64)

Secondary structure (DSSP, 8-state):
----HHHHHHHHHHHHHTTHHHHHHHHHHHHHHHHHHHHHHTT--HHHHHHHHHHHHHHHGGGS----S-----------

Solvent-accessible surface area (backbone atoms only — not comparable to full-atom values): 5136 Å² total; per-residue (Å²): 133,86,85,59,62,66,65,52,50,52,53,52,50,51,35,54,74,72,38,49,58,58,52,50,47,53,51,52,51,55,50,45,51,52,50,51,55,50,38,53,74,74,72,56,50,72,69,59,50,53,52,49,49,57,59,48,48,62,68,59,67,74,75,78,77,84,86,92,84,80,94,76,82,95,84,84,80,82,92,128

Radius of gyration: 19.64 Å; Cα contacts (8 Å, |Δi|>4): 20; chains: 1; bounding box: 40×22×58 Å

Mean predicted aligned error: 10.96 Å

Nearest PDB structures (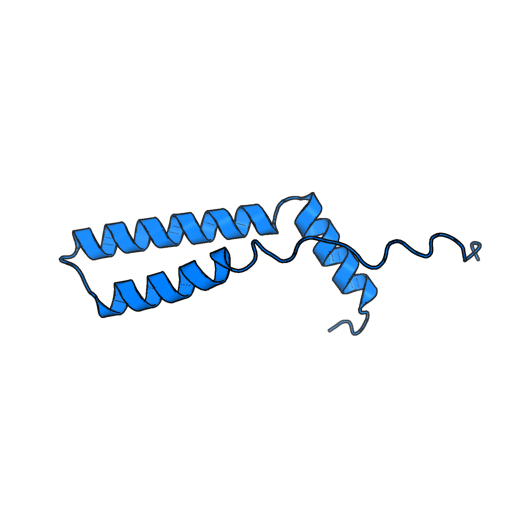foldseek):
  1x59-assembly1_A  TM=5.908E-01  e=5.643E+00  Homo sapiens
  6b87-assembly1_A-2  TM=5.864E-01  e=6.933E+00  synthetic construct

Organism: NCBI:txid392032

pLDDT: mean 80.64, std 19.58, range [40.03, 96.56]

Foldseek 3Di:
DDPDPVVVVVVVVVCVVVCVLVVVLVVLLVVLVVVQVVCVVVPHDPVVNVVSVVVNVVSVVVPPDDDDDDPDDDDDDDDD